Protein AF-A0A9W8D4D9-F1 (afdb_monomer_lite)

Foldseek 3Di:
DPPPPVLQPPALLPDQARDPPHGGPLVVVLVVVQVVVQVVQVVVVHGDDPDPVSSVVSCVVVVSSDDDDDPDDD

Secondary structure (DSSP, 8-state):
----TTSS-S-TTS-SBSSSSSBPHHHHHHHHHHHHHHHHHHHTT------HHHHHHHHHHTTTTSPPPPPP--

Sequence (74 aa):
MNVSSESVCTDPSKFYFFDDVHPSERVQRLYGYYSFMEISALKEGKVFELNEANLLSLINAYNLGTPAPKPAAI

Radius of gyration: 15.63 Å; chains: 1; bounding box: 43×33×39 Å

pLDDT: mean 82.1, std 17.2, range [39.38, 97.88]

Structure (mmCIF, N/CA/C/O backbone):
data_AF-A0A9W8D4D9-F1
#
_entry.id   AF-A0A9W8D4D9-F1
#
loop_
_atom_site.group_PDB
_atom_site.id
_atom_site.type_symbol
_atom_site.label_atom_id
_atom_site.label_alt_id
_atom_site.label_comp_id
_atom_site.label_asym_id
_atom_site.label_entity_id
_atom_site.label_seq_id
_atom_site.pdbx_PDB_ins_code
_atom_site.Cartn_x
_atom_site.Cartn_y
_atom_site.Cartn_z
_atom_site.occupancy
_atom_site.B_iso_or_equiv
_atom_site.auth_seq_id
_atom_site.auth_comp_id
_atom_site.auth_asym_id
_atom_site.auth_atom_id
_atom_site.pdbx_PDB_model_num
ATOM 1 N N . MET A 1 1 ? 31.517 1.563 -18.236 1.00 40.06 1 MET A N 1
ATOM 2 C CA . MET A 1 1 ? 30.384 0.619 -18.303 1.00 40.06 1 MET A CA 1
ATOM 3 C C . MET A 1 1 ? 29.232 1.372 -18.931 1.00 40.06 1 MET A C 1
ATOM 5 O O . MET A 1 1 ? 28.857 2.413 -18.411 1.00 40.06 1 MET A O 1
ATOM 9 N N . ASN A 1 2 ? 28.795 0.932 -20.108 1.00 39.38 2 ASN A N 1
ATOM 10 C CA . ASN A 1 2 ? 27.694 1.546 -20.840 1.00 39.38 2 ASN A CA 1
ATOM 11 C C . ASN A 1 2 ? 26.417 1.164 -20.081 1.00 39.38 2 ASN A C 1
ATOM 13 O O . ASN A 1 2 ? 26.052 -0.008 -20.088 1.00 39.38 2 ASN A O 1
ATOM 17 N N . VAL A 1 3 ? 25.822 2.097 -19.334 1.00 46.69 3 VAL A N 1
ATOM 18 C CA . VAL A 1 3 ? 24.537 1.856 -18.665 1.00 46.69 3 VAL A CA 1
ATOM 19 C C . VAL A 1 3 ? 23.503 1.839 -19.781 1.00 46.69 3 VAL A C 1
ATOM 21 O O . VAL A 1 3 ? 23.056 2.890 -20.236 1.00 46.69 3 VAL A O 1
ATOM 24 N N . SER A 1 4 ? 23.240 0.648 -20.322 1.00 48.56 4 SER A N 1
ATOM 25 C CA . SER A 1 4 ? 22.177 0.447 -21.294 1.00 48.56 4 SER A CA 1
ATOM 26 C C . SER A 1 4 ? 20.891 0.999 -20.689 1.00 48.56 4 SER A C 1
ATOM 28 O O . SER A 1 4 ? 20.529 0.695 -19.555 1.00 48.56 4 SER A O 1
ATOM 30 N N . SER A 1 5 ? 20.172 1.804 -21.462 1.00 51.03 5 SER A N 1
ATOM 31 C CA . SER A 1 5 ? 18.818 2.285 -21.172 1.00 51.03 5 SER A CA 1
ATOM 32 C C . SER A 1 5 ? 17.777 1.157 -21.023 1.00 51.03 5 SER A C 1
ATOM 34 O O . SER A 1 5 ? 16.581 1.421 -21.047 1.00 51.03 5 SER A O 1
ATOM 36 N N . GLU A 1 6 ? 18.217 -0.097 -20.906 1.00 52.81 6 GLU A N 1
ATOM 37 C CA . GLU A 1 6 ? 17.409 -1.307 -20.768 1.00 52.81 6 GLU A CA 1
ATOM 38 C C . GLU A 1 6 ? 17.121 -1.667 -19.301 1.00 52.81 6 GLU A C 1
ATOM 40 O O . GLU A 1 6 ? 16.293 -2.535 -19.048 1.00 52.81 6 GLU A O 1
ATOM 45 N N . SER A 1 7 ? 17.756 -1.006 -18.325 1.00 55.00 7 SER A N 1
ATOM 46 C CA . SER A 1 7 ? 17.556 -1.288 -16.893 1.00 55.00 7 SER A CA 1
ATOM 47 C C . SER A 1 7 ? 16.504 -0.411 -16.204 1.00 55.00 7 SER A C 1
ATOM 49 O O . SER A 1 7 ? 16.251 -0.581 -15.013 1.00 55.00 7 SER A O 1
ATOM 51 N N . VAL A 1 8 ? 15.877 0.530 -16.917 1.00 57.31 8 VAL A N 1
ATOM 52 C CA . VAL A 1 8 ? 14.850 1.401 -16.330 1.00 57.31 8 VAL A CA 1
ATOM 53 C C . VAL A 1 8 ? 13.481 0.766 -16.542 1.00 57.31 8 VAL A C 1
ATOM 55 O O . VAL A 1 8 ? 13.022 0.624 -17.673 1.00 57.31 8 VAL A O 1
ATOM 58 N N . CYS A 1 9 ? 12.828 0.384 -15.443 1.00 56.19 9 CYS A N 1
ATOM 59 C CA . CYS A 1 9 ? 11.465 -0.138 -15.439 1.00 56.19 9 CYS A CA 1
ATOM 60 C C . CYS A 1 9 ? 10.521 0.819 -16.193 1.00 56.19 9 CYS A C 1
ATOM 62 O O . CYS A 1 9 ? 10.250 1.927 -15.732 1.00 56.19 9 CYS A O 1
ATOM 64 N N . THR A 1 10 ? 10.026 0.406 -17.363 1.00 62.19 10 THR A N 1
ATOM 65 C CA . THR A 1 10 ? 9.123 1.224 -18.195 1.00 62.19 10 THR A CA 1
ATOM 66 C C . THR A 1 10 ? 7.660 1.114 -17.771 1.00 62.19 10 THR A C 1
ATOM 68 O O . THR A 1 10 ? 6.840 1.936 -18.176 1.00 62.19 10 THR A O 1
ATOM 71 N N . ASP A 1 11 ? 7.329 0.118 -16.946 1.00 66.75 11 ASP A N 1
ATOM 72 C CA . ASP A 1 11 ? 5.984 -0.113 -16.428 1.00 66.75 11 ASP A CA 1
ATOM 73 C C . ASP A 1 11 ? 6.030 -0.649 -14.982 1.00 66.75 11 ASP A C 1
ATOM 75 O O . ASP A 1 11 ? 6.021 -1.867 -14.761 1.00 66.75 11 ASP A O 1
ATOM 79 N N . PRO A 1 12 ? 6.059 0.242 -13.974 1.00 60.09 12 PRO A N 1
ATOM 80 C CA . PRO A 1 12 ? 6.119 -0.147 -12.565 1.00 60.09 12 PRO A CA 1
ATOM 81 C C . PRO A 1 12 ? 4.829 -0.815 -12.063 1.00 60.09 12 PRO A C 1
ATOM 83 O O . PRO A 1 12 ? 4.805 -1.324 -10.944 1.00 60.09 12 PRO A O 1
ATOM 86 N N . SER A 1 13 ? 3.755 -0.850 -12.865 1.00 64.69 13 SER A N 1
ATOM 87 C CA . SER A 1 13 ? 2.493 -1.503 -12.487 1.00 64.69 13 SER A CA 1
ATOM 88 C C . SER A 1 13 ? 2.539 -3.035 -12.608 1.00 64.69 13 SER A C 1
ATOM 90 O O . SER A 1 13 ? 1.732 -3.730 -11.975 1.00 64.69 13 SER A O 1
ATOM 92 N N . LYS A 1 14 ? 3.501 -3.562 -13.383 1.00 70.25 14 LYS A N 1
ATOM 93 C CA . LYS A 1 14 ? 3.668 -4.998 -13.669 1.00 70.25 14 LYS A CA 1
ATOM 94 C C . LYS A 1 14 ? 4.540 -5.748 -12.672 1.00 70.25 14 LYS A C 1
ATOM 96 O O . LYS A 1 14 ? 4.404 -6.962 -12.551 1.00 70.25 14 LYS A O 1
ATOM 101 N N . PHE A 1 15 ? 5.428 -5.050 -11.975 1.00 77.00 15 PHE A N 1
ATOM 102 C CA . PHE A 1 15 ? 6.399 -5.665 -11.077 1.00 77.00 15 PHE A CA 1
ATOM 103 C C . PHE A 1 15 ? 6.034 -5.390 -9.621 1.00 77.00 15 PHE A C 1
ATOM 105 O O . PHE A 1 15 ? 5.473 -4.345 -9.294 1.00 77.00 15 PHE A O 1
ATOM 112 N N . TYR A 1 16 ? 6.354 -6.332 -8.735 1.00 81.81 16 TYR A N 1
ATOM 113 C CA . TYR A 1 16 ? 6.209 -6.130 -7.290 1.00 81.81 16 TYR A CA 1
ATOM 114 C C . TYR A 1 16 ? 7.337 -5.272 -6.709 1.00 81.81 16 TYR A C 1
ATOM 116 O O . TYR A 1 16 ? 7.140 -4.597 -5.702 1.00 81.81 16 TYR A O 1
ATOM 124 N N . PHE A 1 17 ? 8.492 -5.260 -7.372 1.00 84.69 17 PHE A N 1
ATOM 125 C CA . PHE A 1 17 ? 9.706 -4.591 -6.929 1.00 84.69 17 PHE A CA 1
ATOM 126 C C . PHE A 1 17 ? 10.244 -3.666 -8.024 1.00 84.69 17 PHE A C 1
ATOM 128 O O . PHE A 1 17 ? 10.103 -3.964 -9.212 1.00 84.69 17 PHE A O 1
ATOM 135 N N . PHE A 1 18 ? 10.805 -2.528 -7.615 1.00 81.69 18 PHE A N 1
ATOM 136 C CA . PHE A 1 18 ? 11.498 -1.587 -8.500 1.00 81.69 18 PHE A CA 1
ATOM 137 C C . PHE A 1 18 ? 12.964 -1.997 -8.708 1.00 81.69 18 PHE A C 1
ATOM 139 O O . PHE A 1 18 ? 13.464 -1.944 -9.829 1.00 81.69 18 PHE A O 1
ATOM 146 N N . ASP A 1 19 ? 13.613 -2.446 -7.634 1.00 80.56 19 ASP A N 1
ATOM 147 C CA . ASP A 1 19 ? 14.940 -3.064 -7.604 1.00 80.56 19 ASP A CA 1
ATOM 148 C C . ASP A 1 19 ? 14.936 -4.240 -6.608 1.00 80.56 19 ASP A C 1
ATOM 150 O O . ASP A 1 19 ? 13.881 -4.617 -6.107 1.00 80.56 19 ASP A O 1
ATOM 154 N N . ASP A 1 20 ? 16.092 -4.830 -6.304 1.00 83.25 20 ASP A N 1
ATOM 155 C CA . ASP A 1 20 ? 16.177 -6.040 -5.473 1.00 83.25 20 ASP A CA 1
ATOM 156 C C . ASP A 1 20 ? 15.632 -5.885 -4.037 1.00 83.25 20 ASP A C 1
ATOM 158 O O . ASP A 1 20 ? 15.410 -6.893 -3.363 1.00 83.25 20 ASP A O 1
ATOM 162 N N . VAL A 1 21 ? 15.426 -4.658 -3.540 1.00 87.00 21 VAL A N 1
ATOM 163 C CA . VAL A 1 21 ? 15.012 -4.417 -2.145 1.00 87.00 21 VAL A CA 1
ATOM 164 C C . VAL A 1 21 ? 13.835 -3.454 -1.991 1.00 87.00 21 VAL A C 1
ATOM 166 O O . VAL A 1 21 ? 13.133 -3.518 -0.981 1.00 87.00 21 VAL A O 1
ATOM 169 N N . HIS A 1 22 ? 13.578 -2.576 -2.961 1.00 85.69 22 HIS A N 1
ATOM 170 C CA . HIS A 1 22 ? 12.527 -1.566 -2.873 1.00 85.69 22 HIS A CA 1
ATOM 171 C C . HIS A 1 22 ? 11.246 -2.009 -3.597 1.00 85.69 22 HIS A C 1
ATOM 173 O O . HIS A 1 22 ? 11.298 -2.481 -4.740 1.00 85.69 22 HIS A O 1
ATOM 179 N N . PRO A 1 23 ? 10.066 -1.822 -2.973 1.00 89.56 23 PRO A N 1
ATOM 180 C CA . PRO A 1 23 ? 8.795 -2.142 -3.607 1.00 89.56 23 PRO A CA 1
ATOM 181 C C . PRO A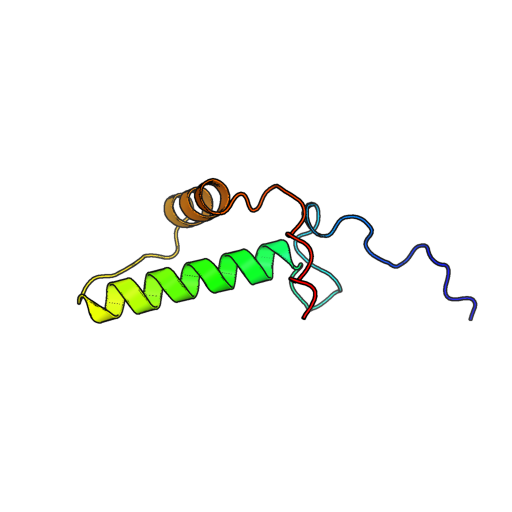 1 23 ? 8.570 -1.268 -4.842 1.00 89.56 23 PRO A C 1
ATOM 183 O O . PRO A 1 23 ? 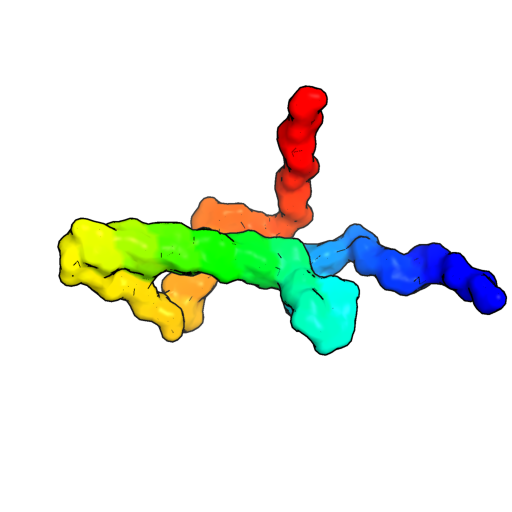9.029 -0.126 -4.921 1.00 89.56 23 PRO A O 1
ATOM 186 N N . SER A 1 24 ? 7.809 -1.787 -5.803 1.00 86.19 24 SER A N 1
ATOM 187 C CA . SER A 1 24 ? 7.334 -0.964 -6.910 1.00 86.19 24 SER A CA 1
ATOM 188 C C . SER A 1 24 ? 6.385 0.122 -6.408 1.00 86.19 24 SER A C 1
ATOM 190 O O . SER A 1 24 ? 5.756 -0.000 -5.352 1.00 86.19 24 SER A O 1
ATOM 192 N N . GLU A 1 25 ? 6.220 1.181 -7.199 1.00 86.62 25 GLU A N 1
ATOM 193 C CA . GLU A 1 25 ? 5.306 2.281 -6.880 1.00 86.62 25 GLU A CA 1
ATOM 194 C C . GLU A 1 25 ? 3.886 1.783 -6.556 1.00 86.62 25 GLU A C 1
ATOM 196 O O . GLU A 1 25 ? 3.245 2.260 -5.618 1.00 86.62 25 GLU A O 1
ATOM 201 N N . ARG A 1 26 ? 3.397 0.779 -7.294 1.00 87.25 26 ARG A N 1
ATOM 202 C CA . ARG A 1 26 ? 2.085 0.167 -7.058 1.00 87.25 26 ARG A CA 1
ATOM 203 C C . ARG A 1 26 ? 1.984 -0.438 -5.658 1.00 87.25 26 ARG A C 1
ATOM 205 O O . ARG A 1 26 ? 0.984 -0.220 -4.974 1.00 87.25 26 ARG A O 1
ATOM 212 N N . VAL A 1 27 ? 2.999 -1.194 -5.244 1.00 90.12 27 VAL A N 1
ATOM 213 C CA . VAL A 1 27 ? 3.046 -1.830 -3.919 1.00 90.12 27 VAL A CA 1
ATOM 214 C C . VAL A 1 27 ? 3.182 -0.770 -2.828 1.00 90.12 27 VAL A C 1
ATOM 216 O O . VAL A 1 27 ? 2.464 -0.828 -1.831 1.00 90.12 27 VAL A O 1
ATOM 219 N N . GLN A 1 28 ? 4.007 0.254 -3.053 1.00 91.75 28 GLN A N 1
ATOM 220 C CA . GLN A 1 28 ? 4.160 1.380 -2.133 1.00 91.75 28 GLN A CA 1
ATOM 221 C C . GLN A 1 28 ? 2.833 2.127 -1.913 1.00 91.75 28 GLN A C 1
ATOM 223 O O . GLN A 1 28 ? 2.469 2.436 -0.778 1.00 91.75 28 GLN A O 1
ATOM 228 N N . ARG A 1 29 ? 2.071 2.384 -2.985 1.00 91.50 29 ARG A N 1
ATOM 229 C CA . ARG A 1 29 ? 0.739 3.003 -2.901 1.00 91.50 29 ARG A CA 1
ATOM 230 C C . ARG A 1 29 ? -0.253 2.112 -2.155 1.00 91.50 29 ARG A C 1
ATOM 232 O O . ARG A 1 29 ? -0.962 2.613 -1.287 1.00 91.50 29 ARG A O 1
ATOM 239 N N . LEU A 1 30 ? -0.287 0.810 -2.455 1.00 93.81 30 LEU A N 1
ATOM 240 C CA . LEU A 1 30 ? -1.142 -0.149 -1.744 1.00 93.81 30 LEU A CA 1
ATOM 241 C C . LEU A 1 30 ? -0.863 -0.134 -0.238 1.00 93.81 30 LEU A C 1
ATOM 243 O O . LEU A 1 30 ? -1.802 -0.037 0.548 1.00 93.81 30 LEU A O 1
ATOM 247 N N . TYR A 1 31 ? 0.413 -0.170 0.150 1.00 95.56 31 TYR A N 1
ATOM 248 C CA . TYR A 1 31 ? 0.820 -0.078 1.549 1.00 95.56 31 TYR A CA 1
ATOM 249 C C . TYR A 1 31 ? 0.334 1.226 2.195 1.00 95.56 31 TYR A C 1
ATOM 251 O O . TYR A 1 31 ? -0.286 1.188 3.253 1.00 95.56 31 TYR A O 1
ATOM 259 N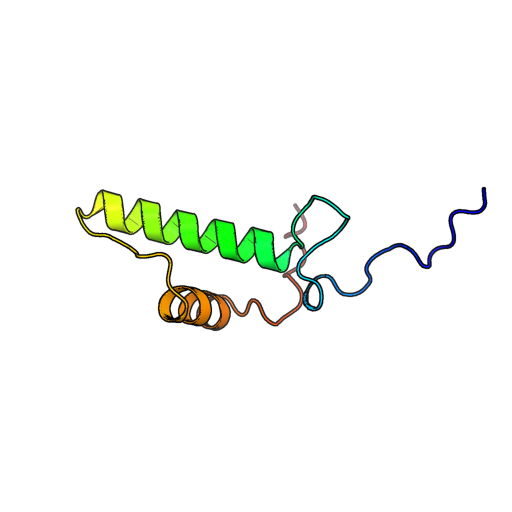 N . GLY A 1 32 ? 0.512 2.369 1.525 1.00 96.06 32 GLY A N 1
ATOM 260 C CA . GLY A 1 32 ? 0.019 3.658 2.019 1.00 96.06 32 GLY A CA 1
ATOM 261 C C . GLY A 1 32 ? -1.497 3.688 2.257 1.00 96.06 32 GLY A C 1
ATOM 262 O O . GLY A 1 32 ? -1.944 4.161 3.303 1.00 96.06 32 GLY A O 1
ATOM 263 N N . TYR A 1 33 ? -2.297 3.150 1.328 1.00 96.75 33 TYR A N 1
ATOM 264 C CA . TYR A 1 33 ? -3.753 3.064 1.499 1.00 96.75 33 TYR A CA 1
ATOM 265 C C . TYR A 1 33 ? -4.157 2.090 2.607 1.00 96.75 33 TYR A C 1
ATOM 267 O O . TYR A 1 33 ? -5.068 2.395 3.375 1.00 96.75 33 TYR A O 1
ATOM 275 N N . TYR A 1 34 ? -3.468 0.953 2.727 1.00 97.81 34 TYR A N 1
ATOM 276 C CA . TYR A 1 34 ? -3.678 0.023 3.834 1.00 97.81 34 TYR A CA 1
ATOM 277 C C . TYR A 1 34 ? -3.419 0.711 5.180 1.00 97.81 34 TYR A C 1
ATOM 279 O O . TYR A 1 34 ? -4.308 0.731 6.027 1.00 97.81 34 TYR A O 1
ATOM 287 N N . SER A 1 35 ? -2.261 1.357 5.350 1.00 97.88 35 SER A N 1
ATOM 288 C CA . SER A 1 35 ? -1.923 2.064 6.591 1.00 97.88 35 SER A CA 1
ATOM 289 C C . SER A 1 35 ? -2.916 3.184 6.903 1.00 97.88 35 SER A C 1
ATOM 291 O O . SER A 1 35 ? -3.276 3.388 8.061 1.00 97.88 35 SER A O 1
ATOM 293 N N . PHE A 1 36 ? -3.409 3.900 5.886 1.00 97.25 36 PHE A N 1
ATOM 294 C CA . PHE A 1 36 ? -4.463 4.897 6.073 1.00 97.25 36 PHE A CA 1
ATOM 295 C C . PHE A 1 36 ? -5.755 4.277 6.626 1.00 97.25 36 PHE A C 1
ATOM 297 O O . PHE A 1 36 ? -6.329 4.813 7.578 1.00 97.25 36 PHE A O 1
ATOM 304 N N . MET A 1 37 ? -6.203 3.150 6.064 1.00 97.75 37 MET A N 1
ATOM 305 C CA . MET A 1 37 ? -7.404 2.449 6.529 1.00 97.75 37 MET A CA 1
ATOM 306 C C . MET A 1 37 ? -7.224 1.869 7.929 1.00 97.75 37 MET A C 1
ATOM 308 O O . MET A 1 37 ? -8.119 1.998 8.760 1.00 97.75 37 MET A O 1
ATOM 312 N N . GLU A 1 38 ? -6.059 1.291 8.209 1.00 97.81 38 GLU A N 1
ATOM 313 C CA . GLU A 1 38 ? -5.698 0.753 9.518 1.00 97.81 38 GLU A CA 1
ATOM 314 C C . GLU A 1 38 ? -5.726 1.840 10.595 1.00 97.81 38 GLU A C 1
ATOM 316 O O . GLU A 1 38 ? -6.447 1.712 11.583 1.00 97.81 38 GLU A O 1
ATOM 321 N N . ILE A 1 39 ? -5.036 2.964 10.377 1.00 97.75 39 ILE A N 1
ATOM 322 C CA . ILE A 1 39 ? -5.027 4.091 11.320 1.00 97.75 39 ILE A CA 1
ATOM 323 C C . ILE A 1 39 ? -6.436 4.670 11.503 1.00 97.75 39 ILE A C 1
ATOM 325 O O . ILE A 1 39 ? -6.815 5.034 12.618 1.00 97.75 39 ILE A O 1
ATOM 329 N N . SER A 1 40 ? -7.219 4.764 10.427 1.00 97.69 40 SER A N 1
ATOM 330 C CA . SER A 1 40 ? -8.591 5.280 10.489 1.00 97.69 40 SER A CA 1
ATOM 331 C C . SER A 1 40 ? -9.506 4.357 11.295 1.00 97.69 40 SER A C 1
ATOM 333 O O . SER A 1 40 ? -10.231 4.832 12.165 1.00 97.69 40 SER A O 1
ATOM 335 N N . ALA A 1 41 ? -9.419 3.042 11.084 1.00 97.31 41 ALA A N 1
ATOM 336 C CA . ALA A 1 41 ? -10.170 2.060 11.859 1.00 97.31 41 ALA A CA 1
ATOM 337 C C . ALA A 1 41 ? -9.777 2.092 13.343 1.00 97.31 41 ALA A C 1
ATOM 339 O O . ALA A 1 41 ? -10.654 2.131 14.206 1.00 97.31 41 ALA A O 1
ATOM 340 N N . LEU A 1 42 ? -8.475 2.167 13.643 1.00 97.62 42 LEU A N 1
ATOM 341 C CA . LEU A 1 42 ? -7.970 2.247 15.016 1.00 97.62 42 LEU A CA 1
ATOM 342 C C . LEU A 1 42 ? -8.503 3.477 15.760 1.00 97.62 42 LEU A C 1
ATOM 344 O O . LEU A 1 42 ? -8.884 3.373 16.926 1.00 97.62 42 LEU A O 1
ATOM 348 N N . LYS A 1 43 ? -8.598 4.633 15.088 1.00 97.75 43 LYS A N 1
ATOM 349 C CA . LYS A 1 43 ? -9.194 5.854 15.662 1.00 97.75 43 LYS A CA 1
ATOM 350 C C . LYS A 1 43 ? -10.668 5.689 16.044 1.00 97.75 43 LYS A C 1
ATOM 352 O O . LYS A 1 43 ? -11.139 6.393 16.931 1.00 97.75 43 LYS A O 1
ATOM 357 N N . GLU A 1 44 ? -11.378 4.767 15.404 1.00 97.75 44 GLU A N 1
ATOM 358 C CA . GLU A 1 44 ? -12.779 4.441 15.688 1.00 97.75 44 GLU A CA 1
ATOM 359 C C . GLU A 1 44 ? -12.940 3.248 16.649 1.00 97.75 44 GLU A C 1
ATOM 361 O O . GLU A 1 44 ? -14.061 2.792 16.875 1.00 97.75 44 GLU A O 1
ATOM 366 N N . GLY A 1 45 ? -11.845 2.710 17.199 1.00 97.50 45 GLY A N 1
ATOM 367 C CA . GLY A 1 45 ? -11.874 1.500 18.028 1.00 97.50 45 GLY A CA 1
ATOM 368 C C . GLY A 1 45 ? -12.190 0.222 17.240 1.00 97.50 45 GLY A C 1
ATOM 369 O O . GLY A 1 45 ? -12.651 -0.761 17.816 1.00 97.50 45 GLY A O 1
ATOM 370 N N . LYS A 1 46 ? -11.971 0.238 15.922 1.00 97.56 46 LYS A N 1
ATOM 371 C CA . LYS A 1 46 ? -12.143 -0.897 15.008 1.00 97.56 46 LYS A CA 1
ATOM 372 C C . LYS A 1 46 ? -10.782 -1.432 14.558 1.00 97.56 46 LYS A C 1
ATOM 374 O O . LYS A 1 46 ? -9.746 -0.808 14.773 1.00 97.56 46 LYS A O 1
ATOM 379 N N . VAL A 1 47 ? -10.799 -2.578 13.882 1.00 96.19 47 VAL A N 1
ATOM 380 C CA . VAL A 1 47 ? -9.617 -3.191 13.262 1.00 96.19 47 VAL A CA 1
ATOM 381 C C . VAL A 1 47 ? -9.851 -3.310 11.761 1.00 96.19 47 VAL A C 1
ATOM 383 O O . VAL A 1 47 ? -10.914 -3.759 11.331 1.00 96.19 47 VAL A O 1
ATOM 386 N N . PHE A 1 48 ? -8.861 -2.909 10.966 1.00 96.25 48 PHE A N 1
ATOM 387 C CA . PHE A 1 48 ? -8.817 -3.183 9.533 1.00 96.25 48 PHE A CA 1
ATOM 388 C C . PHE A 1 48 ? -7.759 -4.258 9.285 1.00 96.25 48 PHE A C 1
ATOM 390 O O . PHE A 1 48 ? -6.567 -3.976 9.316 1.00 96.25 48 PHE A O 1
ATOM 397 N N . GLU A 1 49 ? -8.191 -5.505 9.120 1.00 96.44 49 GLU A N 1
ATOM 398 C CA . GLU A 1 49 ? -7.271 -6.642 9.046 1.00 96.44 49 GLU A CA 1
ATOM 399 C C . GLU A 1 49 ? -6.474 -6.682 7.737 1.00 96.44 49 GLU A C 1
ATOM 401 O O . GLU A 1 49 ? -7.011 -6.452 6.648 1.00 96.44 49 GLU A O 1
ATOM 406 N N . LEU A 1 50 ? -5.203 -7.076 7.834 1.00 96.38 50 LEU A N 1
ATOM 407 C CA . LEU A 1 50 ? -4.391 -7.425 6.676 1.00 96.38 50 LEU A CA 1
ATOM 408 C C . LEU A 1 50 ? -4.807 -8.800 6.138 1.00 96.38 50 LEU A C 1
ATOM 410 O O . LEU A 1 50 ? -4.307 -9.835 6.572 1.00 96.38 50 LEU A O 1
ATOM 414 N N . ASN A 1 51 ? -5.725 -8.806 5.175 1.00 96.44 51 ASN A N 1
ATOM 415 C CA . ASN A 1 51 ? -6.153 -10.006 4.462 1.00 96.44 51 ASN A CA 1
ATOM 416 C C . ASN A 1 51 ? -6.356 -9.724 2.964 1.00 96.44 51 ASN A C 1
ATOM 418 O O . ASN A 1 51 ? -6.427 -8.572 2.530 1.00 96.44 51 ASN A O 1
ATOM 422 N N . GLU A 1 52 ? -6.444 -10.788 2.164 1.00 94.62 52 GLU A N 1
ATOM 423 C CA . GLU A 1 52 ? -6.551 -10.688 0.705 1.00 94.62 52 GLU A CA 1
ATOM 424 C C . GLU A 1 52 ? -7.774 -9.877 0.259 1.00 94.62 52 GLU A C 1
ATOM 426 O O . GLU A 1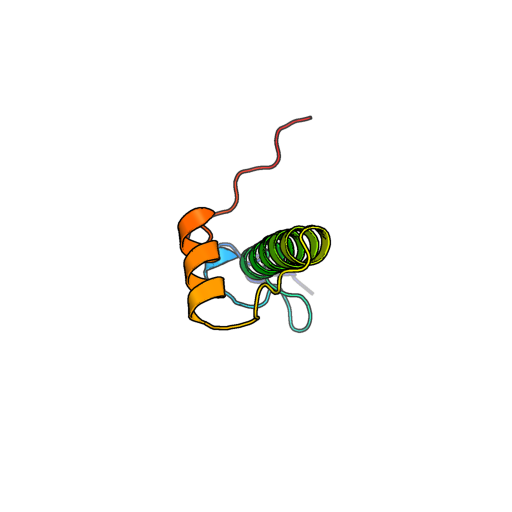 52 ? -7.655 -9.017 -0.612 1.00 94.62 52 GLU A O 1
ATOM 431 N N . ALA A 1 53 ? -8.934 -10.088 0.886 1.00 96.94 53 ALA A N 1
ATOM 432 C CA . ALA A 1 53 ? -10.167 -9.391 0.524 1.00 96.94 53 ALA A CA 1
ATOM 433 C C . ALA A 1 53 ? -10.039 -7.869 0.700 1.00 96.94 53 ALA A C 1
ATOM 435 O O . ALA A 1 53 ? -10.417 -7.102 -0.189 1.00 96.94 53 ALA A O 1
ATOM 436 N N . ASN A 1 54 ? -9.447 -7.427 1.811 1.00 96.25 54 ASN A N 1
ATOM 437 C CA . ASN A 1 54 ? -9.196 -6.015 2.077 1.00 96.25 54 ASN A CA 1
ATOM 438 C C . ASN A 1 54 ? -8.175 -5.428 1.095 1.00 96.25 54 ASN A C 1
ATOM 440 O O . ASN A 1 54 ? -8.401 -4.344 0.559 1.00 96.25 54 ASN A O 1
ATOM 444 N N . LEU A 1 55 ? -7.093 -6.148 0.786 1.00 94.81 55 LEU A N 1
ATOM 445 C CA . LEU A 1 55 ? -6.106 -5.698 -0.201 1.00 94.81 55 LEU A CA 1
ATOM 446 C C . LEU A 1 55 ? -6.708 -5.584 -1.611 1.00 94.81 55 LEU A C 1
ATOM 448 O O . LEU A 1 55 ? -6.483 -4.582 -2.291 1.00 94.81 55 LEU A O 1
ATOM 452 N N . LEU A 1 56 ? -7.514 -6.559 -2.040 1.00 94.00 56 LEU A N 1
ATOM 453 C CA . LEU A 1 56 ? -8.221 -6.520 -3.325 1.00 94.00 56 LEU A CA 1
ATOM 454 C C . LEU A 1 56 ? -9.228 -5.367 -3.383 1.00 94.00 56 LEU A C 1
ATOM 456 O O . LEU A 1 56 ? -9.317 -4.680 -4.402 1.00 94.00 56 LEU A O 1
ATOM 460 N N . SER A 1 57 ? -9.943 -5.112 -2.285 1.00 95.88 57 SER A N 1
ATOM 461 C CA . SER A 1 57 ? -10.839 -3.960 -2.160 1.00 95.88 57 SER A CA 1
ATOM 462 C C . SER A 1 57 ? -10.089 -2.643 -2.385 1.00 95.88 57 SER A C 1
ATOM 464 O O . SER A 1 57 ? -10.521 -1.827 -3.197 1.00 95.88 57 SER A O 1
ATOM 466 N N . LEU A 1 58 ? -8.915 -2.466 -1.767 1.00 95.50 58 LEU A N 1
ATOM 467 C CA . LEU A 1 58 ? -8.077 -1.276 -1.961 1.00 95.50 58 LEU A CA 1
ATOM 468 C C . LEU A 1 58 ? -7.546 -1.154 -3.391 1.00 95.50 58 LEU A C 1
ATOM 470 O O . LEU A 1 58 ? -7.577 -0.068 -3.970 1.00 95.50 58 LEU A O 1
ATOM 474 N N . ILE A 1 59 ? -7.084 -2.259 -3.983 1.00 91.69 59 ILE A N 1
ATOM 475 C CA . ILE A 1 59 ? -6.605 -2.277 -5.372 1.00 91.69 59 ILE A CA 1
ATOM 476 C C . ILE A 1 59 ? -7.698 -1.787 -6.323 1.00 91.69 59 ILE A C 1
ATOM 478 O O . ILE A 1 59 ? -7.418 -0.954 -7.187 1.00 91.69 59 ILE A O 1
ATOM 482 N N . ASN A 1 60 ? -8.928 -2.266 -6.137 1.00 92.44 60 ASN A N 1
ATOM 483 C CA . ASN A 1 60 ? -10.068 -1.877 -6.958 1.00 92.44 60 ASN A CA 1
ATOM 484 C C . ASN A 1 60 ? -10.503 -0.431 -6.681 1.00 92.44 60 ASN A C 1
ATOM 486 O O . ASN A 1 60 ? -10.669 0.345 -7.619 1.00 92.44 60 ASN A O 1
ATOM 490 N N . ALA A 1 61 ? -10.632 -0.042 -5.409 1.00 94.12 61 ALA A N 1
ATOM 491 C CA . ALA A 1 61 ? -11.098 1.287 -5.008 1.00 94.12 61 ALA A CA 1
ATOM 492 C C . ALA A 1 61 ? -10.163 2.416 -5.471 1.00 94.12 61 ALA A C 1
ATOM 494 O O . ALA A 1 61 ? -10.631 3.480 -5.871 1.00 94.12 61 ALA A O 1
ATOM 495 N N . TYR A 1 62 ? -8.848 2.179 -5.453 1.00 90.38 62 TYR A N 1
ATOM 496 C CA . TYR A 1 62 ? -7.834 3.167 -5.838 1.00 90.38 62 TYR A CA 1
ATOM 497 C C . TYR A 1 62 ? -7.227 2.921 -7.225 1.00 90.38 62 TYR A C 1
ATOM 499 O O . TYR A 1 62 ? -6.237 3.561 -7.591 1.00 90.38 62 TYR A O 1
ATOM 507 N N . ASN A 1 63 ? -7.819 2.006 -7.999 1.00 88.31 63 ASN A N 1
ATOM 508 C CA . ASN A 1 63 ? -7.424 1.671 -9.365 1.00 88.31 63 ASN A CA 1
ATOM 509 C C . ASN A 1 63 ? -5.916 1.361 -9.511 1.00 88.31 63 ASN A C 1
ATOM 511 O O . ASN A 1 63 ? -5.243 1.821 -10.437 1.00 88.31 63 ASN A O 1
ATOM 515 N N . LEU A 1 64 ? -5.359 0.587 -8.573 1.00 85.88 64 LEU A N 1
ATOM 516 C CA . LEU A 1 64 ? -3.913 0.324 -8.481 1.00 85.88 64 LEU A CA 1
ATOM 517 C C . LEU A 1 64 ? -3.380 -0.610 -9.577 1.00 85.88 64 LEU A C 1
ATOM 519 O O . LEU A 1 64 ? -2.177 -0.839 -9.651 1.00 85.88 64 LEU A O 1
ATOM 523 N N . GLY A 1 65 ? -4.256 -1.156 -10.423 1.00 79.81 65 GLY A N 1
ATOM 524 C CA . GLY A 1 65 ? -3.880 -1.898 -11.630 1.00 79.81 65 GLY A CA 1
ATOM 525 C C . GLY A 1 65 ? -3.526 -1.008 -12.827 1.00 79.81 65 GLY A C 1
ATOM 526 O O . GLY A 1 65 ? -3.300 -1.530 -13.913 1.00 79.81 65 GLY A O 1
ATOM 527 N N . THR A 1 66 ? -3.505 0.315 -12.653 1.00 80.25 66 THR A N 1
ATOM 528 C CA . THR A 1 66 ? -3.198 1.283 -13.715 1.00 80.25 66 THR A CA 1
ATO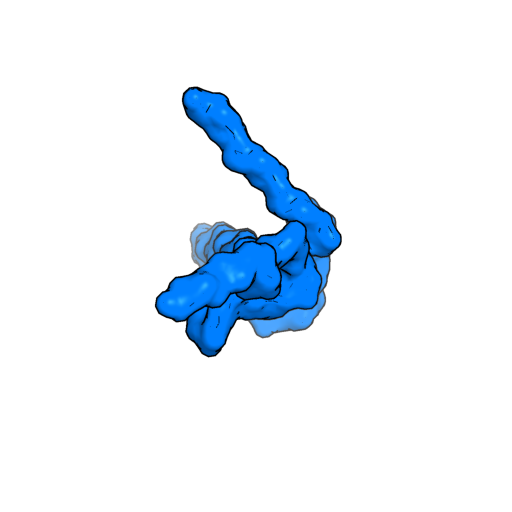M 529 C C . THR A 1 66 ? -1.945 2.096 -13.389 1.00 80.25 66 THR A C 1
ATOM 531 O O . THR A 1 66 ? -1.566 2.183 -12.214 1.00 80.25 66 THR A O 1
ATOM 534 N N . PRO A 1 67 ? -1.284 2.694 -14.403 1.00 77.44 67 PRO A N 1
ATOM 535 C CA . PRO A 1 67 ? -0.173 3.608 -14.174 1.00 77.44 67 PRO A CA 1
ATOM 536 C C . PRO A 1 67 ? -0.554 4.691 -13.169 1.00 77.44 67 PRO A C 1
ATOM 538 O O . PRO A 1 67 ? -1.679 5.198 -13.180 1.00 77.44 67 PRO A O 1
ATOM 541 N N . ALA A 1 68 ? 0.379 5.044 -12.291 1.00 73.12 68 ALA A N 1
ATOM 542 C CA . ALA A 1 68 ? 0.115 6.083 -11.320 1.00 73.12 68 ALA A CA 1
ATOM 543 C C . ALA A 1 68 ? -0.174 7.427 -12.008 1.00 73.12 68 ALA A C 1
ATOM 545 O O . ALA A 1 68 ? 0.407 7.733 -13.057 1.00 73.12 68 ALA A O 1
ATOM 546 N N . PRO A 1 69 ? -1.079 8.241 -11.436 1.00 73.56 69 PRO A N 1
ATOM 547 C CA . PRO A 1 69 ? -1.277 9.593 -11.922 1.00 73.56 69 PRO A CA 1
ATOM 548 C C . PRO A 1 69 ? 0.047 10.348 -11.816 1.00 73.56 69 PRO A C 1
ATOM 550 O O . PRO A 1 69 ? 0.739 10.265 -10.800 1.00 73.56 69 PRO A O 1
ATOM 553 N N . LYS A 1 70 ? 0.398 11.094 -12.870 1.00 69.75 70 LYS A N 1
ATOM 554 C CA . LYS A 1 70 ? 1.555 11.989 -12.814 1.00 69.75 70 LYS A CA 1
ATOM 555 C C . LYS A 1 70 ? 1.387 12.908 -11.598 1.00 69.75 70 LYS A C 1
ATOM 557 O O . LYS A 1 70 ? 0.266 13.388 -11.393 1.00 69.75 70 LYS A O 1
ATOM 562 N N . PRO A 1 71 ? 2.452 13.159 -10.813 1.00 68.12 71 PRO A N 1
ATOM 563 C CA . PRO A 1 71 ? 2.396 14.155 -9.754 1.00 68.12 71 PRO A CA 1
ATOM 564 C C . PRO A 1 71 ? 1.783 15.435 -10.316 1.00 68.12 71 PRO A C 1
ATOM 566 O O . PRO A 1 71 ? 2.115 15.827 -11.440 1.00 68.12 71 PRO A O 1
ATOM 569 N N . ALA A 1 72 ? 0.863 16.053 -9.571 1.00 58.47 72 ALA A N 1
ATOM 570 C CA . ALA A 1 72 ? 0.378 17.373 -9.941 1.00 58.47 72 ALA A CA 1
ATOM 571 C C . ALA A 1 72 ? 1.609 18.266 -10.141 1.00 58.47 72 ALA A C 1
ATOM 573 O O . A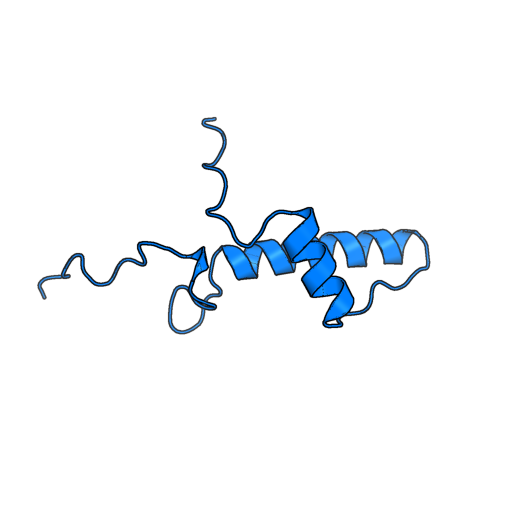LA A 1 72 ? 2.482 18.302 -9.271 1.00 58.47 72 ALA A O 1
ATOM 574 N N . ALA A 1 73 ? 1.718 18.900 -11.310 1.00 49.16 73 ALA A N 1
ATOM 575 C CA . ALA A 1 73 ? 2.752 19.896 -11.527 1.00 49.16 73 ALA A CA 1
ATOM 576 C C . ALA A 1 73 ? 2.513 20.995 -10.487 1.00 49.16 73 ALA A C 1
ATOM 578 O O . ALA A 1 73 ? 1.449 21.617 -10.498 1.00 49.16 73 ALA A O 1
ATOM 579 N N . ILE A 1 74 ? 3.440 21.121 -9.538 1.00 45.94 74 ILE A N 1
ATOM 580 C CA . ILE A 1 74 ? 3.442 22.200 -8.549 1.00 45.94 74 ILE A CA 1
ATOM 581 C C . ILE A 1 74 ? 3.849 23.484 -9.265 1.00 45.94 74 ILE A C 1
ATOM 583 O O . ILE A 1 74 ? 4.818 23.413 -10.058 1.00 45.94 74 ILE A O 1
#